Protein AF-A0A016UZU2-F1 (afdb_monomer_lite)

Organism: NCBI:txid53326

Sequence (105 aa):
MLILIALAVITSAEKLLTADELISQPVPKEAQLLTGEALVNYVNSRQTLWKAEYVPGAEAYFKRRIMDSKFLERLPGAEVIQSIASDEEPPERPQREPFVSSQSK

Foldseek 3Di:
DVVVVVVVVVPPDPPQQDPVNLVPDDDDPVLVPDDAPRVQVVVVVRHDPDHDDGDPCVVVVVVVVDDDVVPPDPDVPPDPPPPPPPPPDDPDDPDPDPPPPPPDD

pLDDT: mean 75.02, std 15.85, range [47.53, 96.0]

Radius of gyration: 25.12 Å; chains: 1; bounding box: 58×49×68 Å

Secondary structure (DSSP, 8-state):
-HHHHHHHHHT-------HHHHHTSPPPTTGGG--HHHHHHHHHHH--SS-----TTHHHHHHTTSPPGGG----TT-----------PPPPPPP----------

Structure (mmCIF, N/CA/C/O backbone):
data_AF-A0A016UZU2-F1
#
_entry.id   AF-A0A016UZU2-F1
#
loop_
_atom_site.group_PDB
_atom_site.id
_atom_site.type_symbol
_atom_site.label_atom_id
_atom_site.label_alt_id
_atom_site.label_comp_id
_atom_site.label_asym_id
_atom_site.label_entity_id
_atom_site.label_seq_id
_atom_site.pdbx_PDB_ins_code
_atom_site.Cartn_x
_atom_site.Cartn_y
_atom_site.Cartn_z
_atom_site.occupancy
_atom_site.B_iso_or_equiv
_atom_site.auth_seq_id
_atom_site.auth_comp_id
_atom_site.auth_asym_id
_atom_site.auth_atom_id
_atom_site.pdbx_PDB_model_num
ATOM 1 N N . MET A 1 1 ? -39.1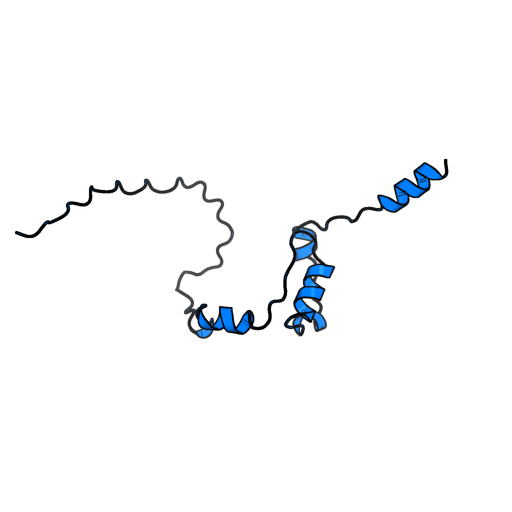43 -6.844 23.245 1.00 57.78 1 MET A N 1
ATOM 2 C CA . MET A 1 1 ? -37.813 -6.400 23.727 1.00 57.78 1 MET A CA 1
ATOM 3 C C . MET A 1 1 ? -36.626 -7.162 23.124 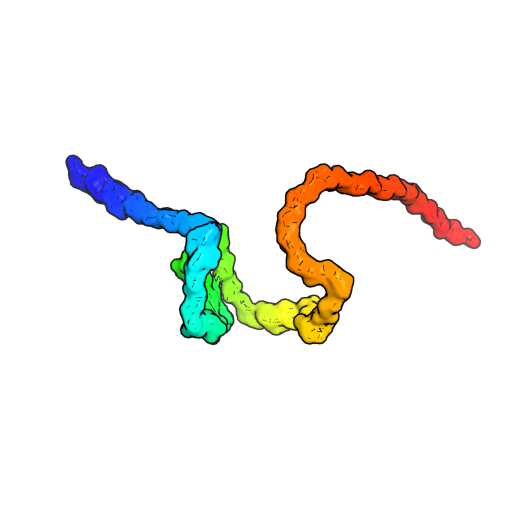1.00 57.78 1 MET A C 1
ATOM 5 O O . MET A 1 1 ? -35.511 -6.718 23.322 1.00 57.78 1 MET A O 1
ATOM 9 N N . LEU A 1 2 ? -36.815 -8.244 22.350 1.00 58.41 2 LEU A N 1
ATOM 10 C CA . LEU A 1 2 ? -35.698 -8.949 21.686 1.00 58.41 2 LEU A CA 1
ATOM 11 C C . LEU A 1 2 ? -35.220 -8.268 20.388 1.00 58.41 2 LEU A C 1
ATOM 13 O O . LEU A 1 2 ? -34.047 -8.342 20.045 1.00 58.41 2 LEU A O 1
ATOM 17 N N . ILE A 1 3 ? -36.111 -7.544 19.704 1.00 61.44 3 ILE A N 1
ATOM 18 C CA . ILE A 1 3 ? -35.812 -6.854 18.436 1.00 61.44 3 ILE A CA 1
ATOM 19 C C . ILE A 1 3 ? -34.832 -5.685 18.644 1.00 61.44 3 ILE A C 1
ATOM 21 O O . ILE A 1 3 ? -33.951 -5.465 17.822 1.00 61.44 3 ILE A O 1
ATOM 25 N N . LEU A 1 4 ? -34.932 -4.975 19.776 1.00 57.94 4 LEU A N 1
ATOM 26 C CA . LEU A 1 4 ? -34.010 -3.885 20.124 1.00 57.94 4 LEU A CA 1
ATOM 27 C C . LEU A 1 4 ? -32.606 -4.404 20.463 1.00 57.94 4 LEU A C 1
ATOM 29 O O . LEU A 1 4 ? -31.621 -3.764 20.115 1.00 57.94 4 LEU A O 1
ATOM 33 N N . ILE A 1 5 ? -32.515 -5.580 21.093 1.00 60.28 5 ILE A N 1
ATOM 34 C CA . ILE A 1 5 ? -31.236 -6.231 21.403 1.00 60.28 5 ILE A CA 1
ATOM 35 C C . ILE A 1 5 ? -30.569 -6.711 20.106 1.00 60.28 5 ILE A C 1
ATOM 37 O O . ILE A 1 5 ? -29.379 -6.489 19.918 1.00 60.28 5 ILE A O 1
ATOM 41 N N . ALA A 1 6 ? -31.336 -7.293 19.177 1.00 59.25 6 ALA A N 1
ATOM 42 C CA . ALA A 1 6 ? -30.822 -7.697 17.868 1.00 59.25 6 ALA A CA 1
ATOM 43 C C . ALA A 1 6 ? -30.322 -6.501 17.034 1.00 59.25 6 ALA A C 1
ATOM 45 O O . ALA A 1 6 ? -29.279 -6.599 16.394 1.00 59.25 6 ALA A O 1
ATOM 46 N N . LEU A 1 7 ? -31.017 -5.357 17.082 1.00 55.28 7 LEU A N 1
ATOM 47 C CA . LEU A 1 7 ? -30.578 -4.137 16.399 1.00 55.28 7 LEU A CA 1
ATOM 48 C C . LEU A 1 7 ? -29.307 -3.542 17.033 1.00 55.28 7 LEU A C 1
ATOM 50 O O . LEU A 1 7 ? -28.406 -3.134 16.307 1.00 55.28 7 LEU A O 1
ATOM 54 N N . ALA A 1 8 ? -29.196 -3.562 18.366 1.00 54.78 8 ALA A N 1
ATOM 55 C CA . ALA A 1 8 ? -28.027 -3.057 19.089 1.00 54.78 8 ALA A CA 1
ATOM 56 C C . ALA A 1 8 ? -26.734 -3.847 18.796 1.00 54.78 8 ALA A C 1
ATOM 58 O O . ALA A 1 8 ? -25.646 -3.273 18.805 1.00 54.78 8 ALA A O 1
ATOM 59 N N . VAL A 1 9 ? -26.853 -5.149 18.507 1.00 54.69 9 VAL A N 1
ATOM 60 C CA . VAL A 1 9 ? -25.723 -6.012 18.113 1.00 54.69 9 VAL A CA 1
ATOM 61 C C . VAL A 1 9 ? -25.254 -5.716 16.685 1.00 54.69 9 VAL A C 1
ATOM 63 O O . VAL A 1 9 ? -24.068 -5.824 16.408 1.00 54.69 9 VAL A O 1
ATOM 66 N N . ILE A 1 10 ? -26.142 -5.285 15.784 1.00 56.22 10 ILE A N 1
ATOM 67 C CA . ILE A 1 10 ? -25.768 -4.884 14.413 1.00 56.22 10 ILE A CA 1
ATOM 68 C C . ILE A 1 10 ? -25.090 -3.505 14.416 1.00 56.22 10 ILE A C 1
ATOM 70 O O . ILE A 1 10 ? -24.211 -3.237 13.604 1.00 56.22 10 ILE A O 1
ATOM 74 N N . THR A 1 11 ? -25.452 -2.636 15.364 1.00 52.59 11 THR A N 1
ATOM 75 C CA . THR A 1 11 ? -24.827 -1.322 15.565 1.00 52.59 11 THR A CA 1
ATOM 76 C C . THR A 1 11 ? -23.600 -1.369 16.474 1.00 52.59 11 THR A C 1
ATOM 78 O O . THR A 1 11 ? -23.212 -0.318 16.986 1.00 52.59 11 THR A O 1
ATOM 81 N N . SER A 1 12 ? -23.006 -2.545 16.736 1.00 51.00 12 SER A N 1
ATOM 82 C CA . SER A 1 12 ? -21.757 -2.651 17.495 1.00 51.00 12 SER A CA 1
ATOM 83 C C . SER A 1 12 ? -20.627 -2.019 16.685 1.00 51.00 12 SER A C 1
ATOM 85 O O . SER A 1 12 ? -19.915 -2.692 15.948 1.00 51.00 12 SER A O 1
ATOM 87 N N . ALA A 1 13 ? -20.569 -0.696 16.797 1.00 53.59 13 ALA A N 1
ATOM 88 C CA . ALA A 1 13 ? -19.522 0.229 16.441 1.00 53.59 13 ALA A CA 1
ATOM 89 C C . ALA A 1 13 ? -18.318 -0.444 15.781 1.00 53.59 13 ALA A C 1
ATOM 91 O O . ALA A 1 13 ? -17.354 -0.822 16.451 1.00 53.59 13 ALA A O 1
ATOM 92 N N . GLU A 1 14 ? -18.323 -0.483 14.450 1.00 59.12 14 GLU A N 1
ATOM 93 C CA . GLU A 1 14 ? -17.077 -0.277 13.729 1.00 59.12 14 GLU A CA 1
ATOM 94 C C . GLU A 1 14 ? -16.608 1.123 14.131 1.00 59.12 14 GLU A C 1
ATOM 96 O O . GLU A 1 14 ? -16.978 2.129 13.525 1.00 59.12 14 GLU A O 1
ATOM 101 N N . LYS A 1 15 ? -15.891 1.218 15.256 1.00 60.00 15 LYS A N 1
ATOM 102 C CA . LYS A 1 15 ? -15.196 2.437 15.636 1.00 60.00 15 LYS A CA 1
ATOM 103 C C . LYS A 1 15 ? -14.248 2.711 14.478 1.00 60.00 15 LYS A C 1
ATOM 105 O O . LYS A 1 15 ? -13.229 2.037 14.347 1.00 60.00 15 LYS A O 1
ATOM 110 N N . LEU A 1 16 ? -14.625 3.645 13.609 1.00 61.53 16 LEU A N 1
ATOM 111 C CA . LEU A 1 16 ? -13.738 4.142 12.574 1.00 61.53 16 LEU A CA 1
ATOM 112 C C . LEU A 1 16 ? -12.523 4.690 13.313 1.00 61.53 16 LEU A C 1
ATOM 114 O O . LEU A 1 16 ? -12.633 5.664 14.058 1.00 61.53 16 LEU A O 1
ATOM 118 N N . LEU A 1 17 ? -11.397 3.992 13.179 1.00 67.94 17 LEU A N 1
ATOM 119 C CA . LEU A 1 17 ? -10.134 4.466 13.713 1.00 67.94 17 LEU A CA 1
ATOM 120 C C . LEU A 1 17 ? -9.889 5.839 13.095 1.00 67.94 17 LEU A C 1
ATOM 122 O O . LEU A 1 17 ? -9.921 5.998 11.870 1.00 67.94 17 LEU A O 1
ATOM 126 N N . THR A 1 18 ? -9.705 6.838 13.951 1.00 78.25 18 THR A N 1
ATOM 127 C CA . THR A 1 18 ? -9.341 8.173 13.485 1.00 78.25 18 THR A CA 1
ATOM 128 C C . THR A 1 18 ? -7.973 8.100 12.805 1.00 78.25 18 THR A C 1
ATOM 130 O O . THR A 1 18 ? -7.191 7.176 13.051 1.00 78.25 18 THR A O 1
ATOM 133 N N . ALA A 1 19 ? -7.664 9.064 11.936 1.00 77.69 19 ALA A N 1
ATOM 134 C CA . ALA A 1 19 ? -6.367 9.100 11.260 1.00 77.69 19 ALA A CA 1
ATOM 135 C C . ALA A 1 19 ? -5.200 9.028 12.266 1.00 77.69 19 ALA A C 1
ATOM 137 O O . ALA A 1 19 ? -4.266 8.255 12.065 1.00 77.69 19 ALA A O 1
ATOM 138 N N . ASP A 1 20 ? -5.310 9.734 13.393 1.00 81.06 20 ASP A N 1
ATOM 139 C CA . ASP A 1 20 ? -4.302 9.730 14.458 1.00 81.06 20 ASP A CA 1
ATOM 140 C C . ASP A 1 20 ? -4.135 8.356 15.124 1.00 81.06 20 ASP A C 1
ATOM 142 O O . ASP A 1 20 ? -3.014 7.921 15.400 1.00 81.06 20 ASP A O 1
ATOM 146 N N . GLU A 1 21 ? -5.235 7.630 15.347 1.00 82.06 21 GLU A N 1
ATOM 147 C CA . GLU A 1 21 ? -5.198 6.273 15.905 1.00 82.06 21 GLU A CA 1
ATOM 148 C C . GLU A 1 21 ? -4.620 5.247 14.920 1.00 82.06 21 GLU A C 1
ATOM 150 O O . GLU A 1 21 ? -4.001 4.271 15.346 1.00 82.06 21 GLU A O 1
ATOM 155 N N . LEU A 1 22 ? -4.793 5.449 13.610 1.00 80.88 22 LEU A N 1
ATOM 156 C CA . LEU A 1 22 ? -4.160 4.619 12.580 1.00 80.88 22 LEU A CA 1
ATOM 157 C C . LEU A 1 22 ? -2.653 4.871 12.500 1.00 80.88 22 LEU A C 1
ATOM 159 O O . LEU A 1 22 ? -1.882 3.918 12.414 1.00 80.88 22 LEU A O 1
ATOM 163 N N . ILE A 1 23 ? -2.234 6.138 12.559 1.00 81.50 23 ILE A N 1
ATOM 164 C CA . ILE A 1 23 ? -0.820 6.538 12.484 1.00 81.50 23 ILE A CA 1
ATOM 165 C C . ILE A 1 23 ? -0.053 6.095 13.738 1.00 81.50 23 ILE A C 1
ATOM 167 O O . ILE A 1 23 ? 1.111 5.709 13.647 1.00 81.50 23 ILE A O 1
ATOM 171 N N . SER A 1 24 ? -0.706 6.107 14.903 1.00 86.44 24 SER A N 1
ATOM 172 C CA . SER A 1 24 ? -0.086 5.712 16.175 1.00 86.44 24 SER A CA 1
ATOM 173 C C . SER A 1 24 ? 0.148 4.202 16.300 1.00 86.44 24 SER A C 1
ATOM 175 O O . SER A 1 24 ? 0.907 3.764 17.166 1.00 86.44 24 SER A O 1
ATOM 177 N N . GLN A 1 25 ? -0.501 3.382 15.467 1.00 84.38 25 GLN A N 1
ATOM 178 C CA . GLN A 1 25 ? -0.342 1.933 15.521 1.00 84.38 25 GLN A CA 1
ATOM 179 C C . GLN A 1 25 ? 0.966 1.494 14.852 1.00 84.38 25 GLN A C 1
ATOM 181 O O . GLN A 1 25 ? 1.177 1.755 13.666 1.00 84.38 25 GLN A O 1
ATOM 186 N N . PRO A 1 26 ? 1.837 0.760 15.565 1.00 87.62 26 PRO A N 1
ATOM 187 C CA . PRO A 1 26 ? 3.078 0.284 14.982 1.00 87.62 26 PRO A CA 1
ATOM 188 C C . PRO A 1 26 ? 2.806 -0.737 13.870 1.00 87.62 26 PRO A C 1
ATOM 190 O O . PRO A 1 26 ? 1.944 -1.615 13.990 1.00 87.62 26 PRO A O 1
ATOM 193 N N . VAL A 1 27 ? 3.593 -0.653 12.796 1.00 89.00 27 VAL A N 1
ATOM 194 C CA . VAL A 1 27 ? 3.579 -1.643 11.714 1.00 89.00 27 VAL A CA 1
ATOM 195 C C . VAL A 1 27 ? 4.371 -2.882 12.164 1.00 89.00 27 VAL A C 1
ATOM 197 O O . VAL A 1 27 ? 5.577 -2.765 12.411 1.00 89.00 27 VAL A O 1
ATOM 200 N N . PRO A 1 28 ? 3.744 -4.072 12.266 1.00 91.62 28 PRO A N 1
ATOM 201 C CA . PRO A 1 28 ? 4.433 -5.313 12.617 1.00 91.62 28 PRO A CA 1
ATOM 202 C C . PRO A 1 28 ? 5.576 -5.617 11.645 1.00 91.62 28 PRO A C 1
ATOM 204 O O . PRO A 1 28 ? 5.488 -5.291 10.460 1.00 91.62 28 PRO A O 1
ATOM 207 N N . LYS A 1 29 ? 6.643 -6.269 12.119 1.00 93.88 29 LYS A N 1
ATOM 208 C CA . LYS A 1 29 ? 7.816 -6.587 11.282 1.00 93.88 29 LYS A CA 1
ATOM 209 C C . LYS A 1 29 ? 7.450 -7.480 10.100 1.00 93.88 29 LYS A C 1
ATOM 211 O O . LYS A 1 29 ? 7.973 -7.312 9.008 1.00 93.88 29 LYS A O 1
ATOM 216 N N . GLU A 1 30 ? 6.511 -8.387 10.312 1.00 91.56 30 GLU A N 1
ATOM 217 C CA . GLU A 1 30 ? 6.002 -9.323 9.316 1.00 91.56 30 GLU A CA 1
ATOM 218 C C . GLU A 1 30 ? 5.263 -8.575 8.200 1.00 91.56 30 GLU A C 1
ATOM 220 O O . GLU A 1 30 ? 5.394 -8.915 7.027 1.00 91.56 30 GLU A O 1
ATOM 225 N N . ALA A 1 31 ? 4.545 -7.502 8.553 1.00 92.00 31 ALA A N 1
ATOM 226 C CA . ALA A 1 31 ? 3.826 -6.668 7.596 1.00 92.00 31 ALA A CA 1
ATOM 227 C C . ALA A 1 31 ? 4.769 -5.847 6.701 1.00 92.00 31 ALA A C 1
ATOM 229 O O . ALA A 1 31 ? 4.428 -5.564 5.557 1.00 92.00 31 ALA A O 1
ATOM 230 N N . GLN A 1 32 ? 5.966 -5.506 7.191 1.00 93.31 32 GLN A N 1
ATOM 231 C CA . GLN A 1 32 ? 6.981 -4.780 6.413 1.00 93.31 32 GLN A CA 1
ATOM 232 C C . GLN A 1 32 ? 7.557 -5.618 5.263 1.00 93.31 32 GLN A C 1
ATOM 234 O O . GLN A 1 32 ? 8.134 -5.067 4.331 1.00 93.31 32 GLN A O 1
ATOM 239 N N . LEU A 1 33 ? 7.398 -6.942 5.323 1.00 95.81 33 LEU A N 1
ATOM 240 C CA . LEU A 1 33 ? 7.849 -7.868 4.286 1.00 95.81 33 LEU A CA 1
ATOM 241 C C . LEU A 1 33 ? 6.768 -8.146 3.230 1.00 95.81 33 LEU A C 1
ATOM 243 O O . LEU A 1 33 ? 7.052 -8.797 2.224 1.00 95.81 33 LEU A O 1
ATOM 247 N N . LEU A 1 34 ? 5.531 -7.684 3.444 1.00 95.69 34 LEU A N 1
ATOM 248 C CA . LEU A 1 34 ? 4.431 -7.916 2.514 1.00 95.69 34 LEU A CA 1
ATOM 249 C C . LEU A 1 34 ? 4.611 -7.088 1.242 1.00 95.69 34 LEU A C 1
ATOM 251 O O . LEU A 1 34 ? 4.951 -5.907 1.280 1.00 95.69 34 LEU A O 1
ATOM 255 N N . THR A 1 35 ? 4.310 -7.703 0.102 1.00 93.94 35 THR A N 1
ATOM 256 C CA . THR A 1 35 ? 4.326 -7.050 -1.209 1.00 93.94 35 THR A CA 1
ATOM 257 C C . THR A 1 35 ? 3.079 -7.425 -2.008 1.00 93.94 35 THR A C 1
ATOM 259 O O . THR A 1 35 ? 2.340 -8.346 -1.647 1.00 93.94 35 THR A O 1
ATOM 262 N N . GLY A 1 36 ? 2.818 -6.679 -3.084 1.00 92.75 36 GLY A N 1
ATOM 263 C CA . GLY A 1 36 ? 1.725 -6.960 -4.014 1.00 92.75 36 GLY A CA 1
ATOM 264 C C . GLY A 1 36 ? 0.351 -7.061 -3.344 1.00 92.75 36 GLY A C 1
ATOM 265 O O . GLY A 1 36 ? -0.019 -6.223 -2.522 1.00 92.75 36 GLY A O 1
ATOM 266 N N . GLU A 1 37 ? -0.408 -8.093 -3.707 1.00 95.19 37 GLU A N 1
ATOM 267 C CA . GLU A 1 37 ? -1.777 -8.317 -3.229 1.00 95.19 37 GLU A CA 1
ATOM 268 C C . GLU A 1 37 ? -1.855 -8.538 -1.710 1.00 95.19 37 GLU A C 1
ATOM 270 O O . GLU A 1 37 ? -2.759 -8.026 -1.051 1.00 95.19 37 GLU A O 1
ATOM 275 N N . ALA A 1 38 ? -0.874 -9.230 -1.121 1.00 95.50 38 ALA A N 1
ATOM 276 C CA . ALA A 1 38 ? -0.848 -9.473 0.320 1.00 95.50 38 ALA A CA 1
ATOM 27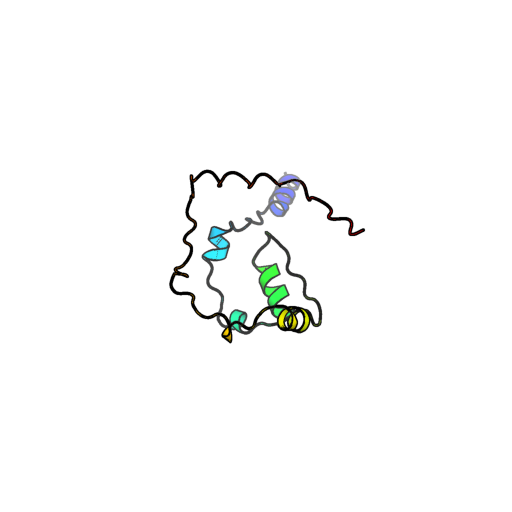7 C C . ALA A 1 38 ? -0.720 -8.165 1.119 1.00 95.50 38 ALA A C 1
ATOM 279 O O . ALA A 1 38 ? -1.371 -8.000 2.153 1.00 95.50 38 ALA A O 1
ATOM 280 N N . LEU A 1 39 ? 0.065 -7.209 0.611 1.00 94.88 39 LEU A N 1
ATOM 281 C CA . LEU A 1 39 ? 0.175 -5.875 1.199 1.00 94.88 39 LEU A CA 1
ATOM 282 C C . LEU A 1 39 ? -1.139 -5.094 1.072 1.00 94.88 39 LEU A C 1
ATOM 284 O O . LEU A 1 39 ? -1.581 -4.474 2.037 1.00 94.88 39 LEU A O 1
ATOM 288 N N . VAL A 1 40 ? -1.785 -5.155 -0.095 1.00 95.12 40 VAL A N 1
ATOM 289 C CA . VAL A 1 40 ? -3.087 -4.511 -0.336 1.00 95.12 40 VAL A CA 1
ATOM 290 C C . VAL A 1 40 ? -4.149 -5.040 0.629 1.00 95.12 40 VAL A C 1
ATOM 292 O O . VAL A 1 40 ? -4.838 -4.253 1.280 1.00 95.12 40 VAL A O 1
ATOM 295 N N . ASN A 1 41 ? -4.232 -6.361 0.793 1.00 96.00 41 ASN A N 1
ATOM 296 C CA . ASN A 1 41 ? -5.165 -6.998 1.720 1.00 96.00 41 ASN A CA 1
ATOM 297 C C . ASN A 1 41 ? -4.890 -6.591 3.172 1.00 96.00 41 ASN A C 1
ATOM 299 O O . ASN A 1 41 ? -5.818 -6.251 3.908 1.00 96.00 41 ASN A O 1
ATOM 303 N N . TYR A 1 42 ? -3.616 -6.551 3.571 1.00 94.81 42 TYR A N 1
ATOM 304 C CA . TYR A 1 42 ? -3.218 -6.087 4.896 1.00 94.81 42 TYR A CA 1
ATOM 305 C C . TYR A 1 42 ? -3.656 -4.639 5.160 1.00 94.81 42 TYR A C 1
ATOM 307 O O . TYR A 1 42 ? -4.307 -4.376 6.172 1.00 94.81 42 TYR A O 1
ATOM 315 N N . VAL A 1 43 ? -3.374 -3.710 4.241 1.00 92.62 43 VAL A N 1
ATOM 316 C CA . VAL A 1 43 ? -3.785 -2.300 4.366 1.00 92.62 43 VAL A CA 1
ATOM 317 C C . VAL A 1 43 ? -5.306 -2.186 4.488 1.00 92.62 43 VAL A C 1
ATOM 319 O O . VAL A 1 43 ? -5.807 -1.554 5.418 1.00 92.62 43 VAL A O 1
ATOM 322 N N . ASN A 1 44 ? -6.045 -2.859 3.604 1.00 93.94 44 ASN A N 1
ATOM 323 C CA . ASN A 1 44 ? -7.507 -2.811 3.573 1.00 93.94 44 ASN A CA 1
ATOM 324 C C . ASN A 1 44 ? -8.180 -3.418 4.813 1.00 93.94 44 ASN A C 1
ATOM 326 O O . ASN A 1 44 ? -9.341 -3.093 5.072 1.00 93.94 44 ASN A O 1
ATOM 330 N N . SER A 1 45 ? -7.478 -4.284 5.553 1.00 92.12 45 SER A N 1
ATOM 331 C CA . SER A 1 45 ? -7.958 -4.872 6.811 1.00 92.12 45 SER A CA 1
ATOM 332 C C . SER A 1 45 ? -7.813 -3.950 8.025 1.00 92.12 45 SER A C 1
ATOM 334 O O . SER A 1 45 ? -8.514 -4.142 9.013 1.00 92.12 45 SER A O 1
ATOM 336 N N . ARG A 1 46 ? -6.908 -2.962 7.973 1.00 88.88 46 ARG A N 1
ATOM 337 C CA . ARG A 1 46 ? -6.583 -2.103 9.125 1.00 88.88 46 ARG A CA 1
ATOM 338 C C . ARG A 1 46 ? -7.140 -0.694 9.033 1.00 88.88 46 ARG A C 1
ATOM 340 O O . ARG A 1 46 ? -7.389 -0.091 10.070 1.00 88.88 46 ARG A O 1
ATOM 347 N N . GLN A 1 47 ? -7.314 -0.163 7.826 1.00 86.75 47 GLN A N 1
ATOM 348 C CA . GLN A 1 47 ? -7.852 1.180 7.625 1.00 86.75 47 GLN A CA 1
ATOM 349 C C . GLN A 1 47 ? -9.081 1.160 6.709 1.00 86.75 47 GLN A C 1
ATOM 351 O O . GLN A 1 47 ? -9.194 0.336 5.797 1.00 86.75 47 GLN A O 1
ATOM 356 N N . THR A 1 48 ? -10.023 2.061 6.984 1.00 86.38 48 THR A N 1
ATOM 357 C CA . THR A 1 48 ? -11.336 2.129 6.322 1.00 86.38 48 THR A CA 1
ATOM 358 C C . THR A 1 48 ? -11.575 3.432 5.560 1.00 86.38 48 THR A C 1
ATOM 360 O O . THR A 1 48 ? -12.587 3.544 4.874 1.00 86.38 48 THR A O 1
ATOM 363 N N . LEU A 1 49 ? -10.657 4.403 5.642 1.00 87.25 49 LEU A N 1
ATOM 364 C CA . LEU A 1 49 ? -10.800 5.728 5.023 1.00 87.25 49 LEU A CA 1
ATOM 365 C C . LEU A 1 49 ? -10.699 5.674 3.494 1.00 87.25 49 LEU A C 1
ATOM 367 O O . LEU A 1 49 ? -11.292 6.494 2.799 1.00 87.25 49 LEU A O 1
ATOM 371 N N . TRP A 1 50 ? -9.949 4.710 2.970 1.00 91.56 50 TRP A N 1
ATOM 372 C CA . TRP A 1 50 ? -9.802 4.462 1.539 1.00 91.56 50 TRP A CA 1
ATOM 373 C C . TRP A 1 50 ? -9.574 2.972 1.285 1.00 91.56 50 TRP A C 1
ATOM 375 O O . TRP A 1 50 ? -9.332 2.202 2.214 1.00 91.56 50 TRP A O 1
ATOM 385 N N . LYS A 1 51 ? -9.652 2.538 0.026 1.00 93.44 51 LYS A N 1
ATOM 386 C CA . LYS A 1 51 ? -9.334 1.160 -0.363 1.00 93.44 51 LYS A CA 1
ATOM 387 C C . LYS A 1 51 ? -8.174 1.141 -1.344 1.00 93.44 51 LYS A C 1
ATOM 389 O O . LYS A 1 51 ? -8.155 1.897 -2.310 1.00 93.44 51 LYS A O 1
ATOM 394 N N . ALA A 1 52 ? -7.201 0.288 -1.055 1.00 94.25 52 ALA A N 1
ATOM 395 C CA . ALA A 1 52 ? -6.127 -0.056 -1.964 1.00 94.25 52 ALA A CA 1
ATOM 396 C C . ALA A 1 52 ? -6.629 -1.095 -2.971 1.00 94.25 52 ALA A C 1
ATOM 398 O O . ALA A 1 52 ? -7.351 -2.022 -2.597 1.00 94.25 52 ALA A O 1
ATOM 399 N N . GLU A 1 53 ? -6.194 -0.977 -4.220 1.00 95.31 53 GLU A N 1
ATOM 400 C CA . GLU A 1 53 ? -6.442 -1.968 -5.262 1.00 95.31 53 GLU A CA 1
ATOM 401 C C . GLU A 1 53 ? -5.108 -2.514 -5.773 1.00 95.31 53 GLU A C 1
ATOM 403 O O . GLU A 1 53 ? -4.159 -1.761 -6.010 1.00 95.31 53 GLU A O 1
ATOM 408 N N . TYR A 1 54 ? -5.029 -3.836 -5.928 1.00 94.44 54 TYR A N 1
ATOM 409 C CA . TYR A 1 54 ? -3.880 -4.472 -6.555 1.00 94.44 54 TYR A CA 1
ATOM 410 C C . TYR A 1 54 ? -4.100 -4.565 -8.063 1.00 94.44 54 TYR A C 1
ATOM 412 O O . TYR A 1 54 ? -5.055 -5.186 -8.521 1.00 94.44 54 TYR A O 1
ATOM 420 N N . VAL A 1 55 ? -3.170 -4.003 -8.833 1.00 93.75 55 VAL A N 1
ATOM 421 C CA . VAL A 1 55 ? -3.157 -4.125 -10.293 1.00 93.75 55 VAL A CA 1
ATOM 422 C C . VAL A 1 55 ? -1.864 -4.828 -10.722 1.00 93.75 55 VAL A C 1
ATOM 424 O O . VAL A 1 55 ? -0.770 -4.332 -10.417 1.00 93.75 55 VAL A O 1
ATOM 427 N N . PRO A 1 56 ? -1.945 -5.961 -11.448 1.00 92.56 56 PRO A N 1
ATOM 428 C CA . PRO A 1 56 ? -0.768 -6.645 -11.967 1.00 92.56 56 PRO A CA 1
ATOM 429 C C . PRO A 1 56 ? 0.112 -5.704 -12.797 1.00 92.56 56 PRO A C 1
ATOM 431 O O . PRO A 1 56 ? -0.353 -5.008 -13.697 1.00 92.56 56 PRO A O 1
ATOM 434 N N . GLY A 1 57 ? 1.408 -5.664 -12.487 1.00 90.00 57 GLY A N 1
ATOM 435 C CA . GLY A 1 57 ? 2.366 -4.811 -13.195 1.00 90.00 57 GLY A CA 1
ATOM 436 C C . GLY A 1 57 ? 2.311 -3.319 -12.841 1.00 90.00 57 GLY A C 1
ATOM 437 O O . GLY A 1 57 ? 3.072 -2.549 -13.432 1.00 90.00 57 GLY A O 1
ATOM 438 N N . ALA A 1 58 ? 1.492 -2.894 -11.868 1.00 88.69 58 ALA A N 1
ATOM 439 C CA . ALA A 1 58 ? 1.462 -1.505 -11.396 1.00 88.69 58 ALA A CA 1
ATOM 440 C C . ALA A 1 58 ? 2.842 -1.019 -10.936 1.00 88.69 58 ALA A C 1
ATOM 442 O O . ALA A 1 58 ? 3.277 0.069 -11.305 1.00 88.69 58 ALA A O 1
ATOM 443 N N . GLU A 1 59 ? 3.582 -1.851 -10.204 1.00 86.50 59 GLU A N 1
ATOM 444 C CA . GLU A 1 59 ? 4.922 -1.501 -9.729 1.00 86.50 59 GLU A CA 1
ATOM 445 C C . GLU A 1 59 ? 5.873 -1.175 -10.892 1.00 86.50 59 GLU A C 1
ATOM 447 O O . GLU A 1 59 ? 6.501 -0.117 -10.913 1.00 86.50 59 GLU A O 1
ATOM 452 N N . ALA A 1 60 ? 5.922 -2.034 -11.915 1.00 89.69 60 ALA A N 1
ATOM 453 C CA . ALA A 1 60 ? 6.712 -1.792 -13.121 1.00 89.69 60 ALA A CA 1
ATOM 454 C C . ALA A 1 60 ? 6.201 -0.574 -13.915 1.00 89.69 60 ALA A C 1
ATOM 456 O O . ALA A 1 60 ? 6.978 0.141 -14.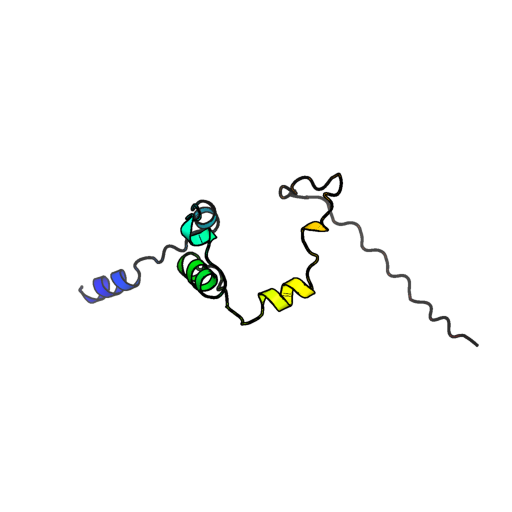552 1.00 89.69 60 ALA A O 1
ATOM 457 N N . TYR A 1 61 ? 4.889 -0.318 -13.882 1.00 89.94 61 TYR A N 1
ATOM 458 C CA . TYR A 1 61 ? 4.264 0.853 -14.493 1.00 89.94 61 TYR A CA 1
ATOM 459 C C . TYR A 1 61 ? 4.694 2.169 -13.859 1.00 89.94 61 TYR A C 1
ATOM 461 O O . TYR A 1 61 ? 4.970 3.128 -14.588 1.00 89.94 61 TYR A O 1
ATOM 469 N N . PHE A 1 62 ? 4.771 2.219 -12.536 1.00 86.88 62 PHE A N 1
ATOM 470 C CA . PHE A 1 62 ? 5.188 3.417 -11.823 1.00 86.88 62 PHE A CA 1
ATOM 471 C C . PHE A 1 62 ? 6.706 3.588 -11.838 1.00 86.88 62 PHE A C 1
ATOM 473 O O . PHE A 1 62 ? 7.174 4.682 -12.139 1.00 86.88 62 PHE A O 1
ATOM 480 N N . LYS A 1 63 ? 7.485 2.513 -11.651 1.00 87.62 63 LYS A N 1
ATOM 481 C CA . LYS A 1 63 ? 8.959 2.570 -11.669 1.00 87.62 63 LYS A CA 1
ATOM 482 C C . LYS A 1 63 ? 9.544 3.157 -12.953 1.00 87.62 63 LYS A C 1
ATOM 484 O O . LYS A 1 63 ? 10.559 3.832 -12.898 1.00 87.62 63 LYS A O 1
ATOM 489 N N . ARG A 1 64 ? 8.909 2.938 -14.110 1.00 88.62 64 ARG A N 1
ATOM 490 C CA . ARG A 1 64 ? 9.379 3.512 -15.387 1.00 88.62 64 ARG A CA 1
ATOM 491 C C . ARG A 1 64 ? 9.031 4.992 -15.590 1.00 88.62 64 ARG A C 1
ATOM 493 O O . ARG A 1 64 ? 9.475 5.579 -16.568 1.00 88.62 64 ARG A O 1
ATOM 500 N N . ARG A 1 65 ? 8.173 5.566 -14.741 1.00 87.50 65 ARG A N 1
ATOM 501 C CA . ARG A 1 65 ? 7.685 6.955 -14.853 1.00 87.50 65 ARG A CA 1
ATOM 502 C C . ARG A 1 65 ? 8.171 7.850 -13.730 1.00 87.50 65 ARG A C 1
ATOM 504 O O . ARG A 1 65 ? 8.267 9.055 -13.920 1.00 87.50 65 ARG A O 1
ATOM 511 N N . ILE A 1 66 ? 8.419 7.264 -12.567 1.00 88.31 66 ILE A N 1
ATOM 512 C CA . ILE A 1 66 ? 8.885 7.975 -11.388 1.00 88.31 66 ILE A CA 1
ATOM 513 C 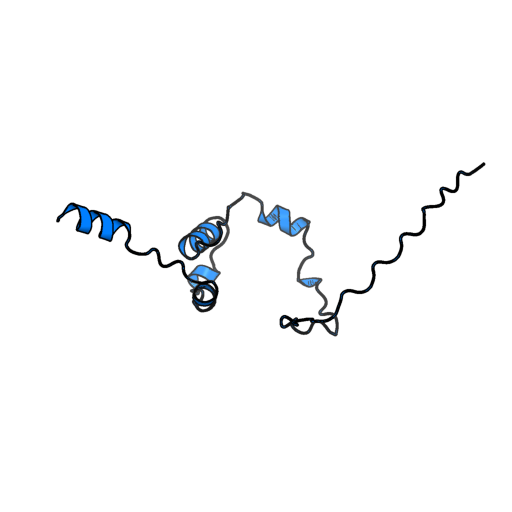C . ILE A 1 66 ? 10.411 7.945 -11.388 1.00 88.31 66 ILE A C 1
ATOM 515 O O . ILE A 1 66 ? 11.023 6.923 -11.695 1.00 88.31 66 ILE A O 1
ATOM 519 N N . MET A 1 67 ? 11.016 9.082 -11.052 1.00 86.50 67 MET A N 1
ATOM 520 C CA . MET A 1 67 ? 12.457 9.188 -10.866 1.00 86.50 67 MET A CA 1
ATOM 521 C C . MET A 1 67 ? 12.905 8.253 -9.738 1.00 86.50 67 MET A C 1
ATOM 523 O O . MET A 1 67 ? 12.308 8.241 -8.663 1.00 86.50 67 MET A O 1
ATOM 527 N N . ASP A 1 68 ? 13.950 7.465 -9.987 1.00 82.69 68 ASP A N 1
ATOM 528 C CA . ASP A 1 68 ? 14.529 6.592 -8.965 1.00 82.69 68 ASP A CA 1
ATOM 529 C C . ASP A 1 68 ? 15.034 7.445 -7.789 1.00 82.69 68 ASP A C 1
ATOM 531 O O . ASP A 1 68 ? 15.663 8.488 -7.993 1.00 82.69 68 ASP A O 1
ATOM 535 N N . SER A 1 69 ? 14.756 7.009 -6.559 1.00 81.94 69 SER A N 1
ATOM 536 C CA . SER A 1 69 ? 15.074 7.764 -5.346 1.00 81.94 69 SER A CA 1
ATOM 537 C C . SER A 1 69 ? 16.570 8.024 -5.191 1.00 81.94 69 SER A C 1
ATOM 539 O O . SER A 1 69 ? 16.950 9.010 -4.568 1.00 81.94 69 SER A O 1
ATOM 541 N N . LYS A 1 70 ? 17.428 7.202 -5.810 1.00 81.12 70 LYS A N 1
ATOM 542 C CA . LYS A 1 70 ? 18.882 7.426 -5.850 1.00 81.12 70 LYS A CA 1
ATOM 543 C C . LYS A 1 70 ? 19.298 8.720 -6.563 1.00 81.12 70 LYS A C 1
ATOM 545 O O . LYS A 1 70 ? 20.414 9.177 -6.354 1.00 81.12 70 LYS A O 1
ATOM 550 N N . PHE A 1 71 ? 18.434 9.274 -7.416 1.00 80.31 71 PHE A N 1
ATOM 551 C CA . PHE A 1 71 ? 18.664 10.545 -8.110 1.00 80.31 71 PHE A CA 1
ATOM 552 C C . PHE A 1 71 ? 18.054 11.740 -7.375 1.00 80.31 71 PHE A C 1
ATOM 554 O O . PHE A 1 71 ? 18.216 12.874 -7.819 1.00 80.31 71 PHE A O 1
ATOM 561 N N . LEU A 1 72 ? 17.358 11.509 -6.258 1.00 78.62 72 LEU A N 1
ATOM 562 C CA . LEU A 1 72 ? 16.957 12.588 -5.370 1.00 78.62 72 LEU A CA 1
ATOM 563 C C . LEU A 1 72 ? 18.207 13.054 -4.622 1.00 78.62 72 LEU A C 1
ATOM 565 O O . LEU A 1 72 ? 18.517 12.583 -3.528 1.00 78.62 72 LEU A O 1
ATOM 569 N N . GLU A 1 73 ? 18.951 13.974 -5.229 1.00 75.06 73 GLU A N 1
ATOM 570 C CA . GLU A 1 73 ? 19.933 14.748 -4.486 1.00 75.06 73 GLU A CA 1
ATOM 571 C C . GLU A 1 73 ? 19.186 15.519 -3.398 1.00 75.06 73 GLU A C 1
ATOM 573 O O . GLU A 1 73 ? 18.178 16.185 -3.659 1.00 75.06 73 GLU A O 1
ATOM 578 N N . ARG A 1 74 ? 19.655 15.405 -2.150 1.00 65.81 74 ARG A N 1
ATOM 579 C CA . ARG A 1 74 ? 19.151 16.251 -1.072 1.00 65.81 74 ARG A CA 1
ATOM 580 C C . ARG A 1 74 ? 19.534 17.679 -1.430 1.00 65.81 74 ARG A C 1
ATOM 582 O O . ARG A 1 74 ? 20.669 18.087 -1.197 1.00 65.81 74 ARG A O 1
ATOM 589 N N . LEU A 1 75 ? 18.587 18.418 -2.003 1.00 62.28 75 LEU A N 1
ATOM 590 C CA . LEU A 1 75 ? 18.760 19.841 -2.229 1.00 62.28 75 LEU A CA 1
ATOM 591 C C . LEU A 1 75 ? 19.119 20.480 -0.878 1.00 62.28 75 LEU A C 1
ATOM 593 O O . LEU A 1 75 ? 18.427 20.212 0.115 1.00 62.28 75 LEU A O 1
ATOM 597 N N . PRO A 1 76 ? 20.197 21.276 -0.793 1.00 52.38 76 PRO A N 1
ATOM 598 C CA . PRO A 1 76 ? 20.461 22.056 0.406 1.00 52.38 76 PRO A CA 1
ATOM 599 C C . PRO A 1 76 ? 19.241 22.957 0.651 1.00 52.38 76 PRO A C 1
ATOM 601 O O . PRO A 1 76 ? 18.903 23.781 -0.193 1.00 52.38 76 PRO A O 1
ATOM 604 N N . GLY A 1 77 ? 18.532 22.728 1.762 1.00 56.84 77 GLY A N 1
ATOM 605 C CA . GLY A 1 77 ? 17.256 23.385 2.086 1.00 56.84 77 GLY A CA 1
ATOM 606 C C . GLY A 1 77 ? 16.012 22.486 2.045 1.00 56.84 77 GLY A C 1
ATOM 607 O O . GLY A 1 77 ? 14.947 22.931 2.454 1.00 56.84 77 GLY A O 1
ATOM 608 N N . ALA A 1 78 ? 16.121 21.214 1.639 1.00 56.44 78 ALA A N 1
ATOM 609 C CA . ALA A 1 78 ? 15.052 20.215 1.791 1.00 56.44 78 ALA A CA 1
ATOM 610 C C . ALA A 1 78 ? 14.945 19.705 3.245 1.00 56.44 78 ALA A C 1
ATOM 612 O O . ALA A 1 78 ? 14.904 18.499 3.510 1.00 56.44 78 ALA A O 1
ATOM 613 N N . GLU A 1 79 ? 14.965 20.632 4.203 1.00 57.69 79 GLU A N 1
ATOM 614 C CA . GLU A 1 79 ? 14.514 20.354 5.557 1.00 57.69 79 GLU A CA 1
ATOM 615 C C . GLU A 1 79 ? 13.027 20.015 5.502 1.00 57.69 79 GLU A C 1
ATOM 617 O O . GLU A 1 79 ? 12.261 20.580 4.723 1.00 57.69 79 GLU A O 1
ATOM 622 N N . VAL A 1 80 ? 12.665 19.010 6.295 1.00 55.28 80 VAL A N 1
ATOM 623 C CA . VAL A 1 80 ? 11.310 18.507 6.501 1.00 55.28 80 VAL A CA 1
ATOM 624 C C . VAL A 1 80 ? 10.339 19.685 6.508 1.00 55.28 80 VAL A C 1
ATOM 626 O O . VAL A 1 80 ? 10.377 20.487 7.439 1.00 55.28 80 VAL A O 1
ATOM 629 N N . ILE A 1 81 ? 9.484 19.789 5.485 1.00 52.69 81 ILE A N 1
ATOM 630 C CA . ILE A 1 81 ? 8.365 20.731 5.492 1.00 52.69 81 ILE A CA 1
ATOM 631 C C . ILE A 1 81 ? 7.431 20.252 6.607 1.00 52.69 81 ILE A C 1
ATOM 633 O O . ILE A 1 81 ? 6.517 19.461 6.386 1.00 52.69 81 ILE A O 1
ATOM 637 N N . GLN A 1 82 ? 7.706 20.678 7.840 1.00 49.56 82 GLN A N 1
ATOM 638 C CA . GLN A 1 82 ? 6.676 20.795 8.857 1.00 49.56 82 GLN A CA 1
ATOM 639 C C . GLN A 1 82 ? 5.613 21.677 8.224 1.00 49.56 82 GLN A C 1
ATOM 641 O O . GLN A 1 82 ? 5.956 22.707 7.650 1.00 49.56 82 GLN A O 1
ATOM 646 N N . SER A 1 83 ? 4.359 21.231 8.237 1.00 51.31 83 SER A N 1
ATOM 647 C CA . SER A 1 83 ? 3.231 21.975 7.687 1.00 51.31 83 SER A CA 1
ATOM 648 C C . SER A 1 83 ? 3.274 23.412 8.206 1.00 51.31 83 SER A C 1
ATOM 650 O O . SER A 1 83 ? 2.903 23.673 9.350 1.00 51.31 83 SER A O 1
ATOM 652 N N . ILE A 1 84 ? 3.779 24.329 7.384 1.00 53.72 84 ILE A N 1
ATOM 653 C CA . ILE A 1 84 ? 3.734 25.749 7.676 1.00 53.72 84 ILE A CA 1
ATOM 654 C C . ILE A 1 84 ? 2.268 26.100 7.470 1.00 53.72 84 ILE A C 1
ATOM 656 O O . ILE A 1 84 ? 1.741 25.971 6.363 1.00 53.72 84 ILE A O 1
ATOM 660 N N . ALA A 1 85 ? 1.585 26.488 8.545 1.00 56.88 85 ALA A N 1
ATOM 661 C CA . ALA A 1 85 ? 0.392 27.306 8.415 1.00 56.88 85 ALA A CA 1
ATOM 662 C C . ALA A 1 85 ? 0.859 28.642 7.819 1.00 56.88 85 ALA A C 1
ATOM 664 O O . ALA A 1 85 ? 1.161 29.585 8.544 1.00 56.88 85 ALA A O 1
ATOM 665 N N . SER A 1 86 ? 1.060 28.673 6.501 1.00 53.16 86 SER A N 1
ATOM 666 C CA . SER A 1 86 ? 1.385 29.896 5.785 1.00 53.16 86 SER A CA 1
ATOM 667 C C . SER A 1 86 ? 0.100 30.697 5.690 1.00 53.16 86 SER A C 1
ATOM 669 O O . SER A 1 86 ? -0.717 30.466 4.806 1.00 53.16 86 SER A O 1
ATOM 671 N N . ASP A 1 87 ? -0.050 31.648 6.605 1.00 61.62 87 ASP A N 1
ATOM 672 C CA . ASP A 1 87 ? -0.994 32.768 6.506 1.00 61.62 87 ASP A CA 1
ATOM 673 C C . ASP A 1 87 ? -0.484 33.830 5.502 1.00 61.62 87 ASP A C 1
ATOM 675 O O . ASP A 1 87 ? -0.791 35.014 5.595 1.00 61.62 87 ASP A O 1
ATOM 679 N N . GLU A 1 88 ? 0.373 33.416 4.563 1.00 65.12 88 GLU A N 1
ATOM 680 C CA . GLU A 1 88 ? 0.991 34.292 3.578 1.00 65.12 88 GLU A CA 1
ATOM 681 C C . GLU A 1 88 ? 0.156 34.255 2.303 1.00 65.12 88 GLU A C 1
ATOM 683 O O . GLU A 1 88 ? -0.003 33.212 1.659 1.00 65.12 88 GLU A O 1
ATOM 688 N N . GLU A 1 89 ? -0.440 35.404 1.992 1.00 65.06 89 GLU A N 1
ATOM 689 C CA . GLU A 1 89 ? -1.303 35.578 0.836 1.00 65.06 89 GLU A CA 1
ATOM 690 C C . GLU A 1 89 ? -0.522 35.224 -0.443 1.00 65.06 89 GLU A C 1
ATOM 692 O O . GLU A 1 89 ? 0.595 35.717 -0.640 1.00 65.06 89 GLU A O 1
ATOM 697 N N . PRO A 1 90 ? -1.053 34.335 -1.307 1.00 70.81 90 PRO A N 1
ATOM 698 C CA . PRO A 1 90 ? -0.337 33.895 -2.495 1.00 70.81 90 PRO A CA 1
ATOM 699 C C . PRO A 1 90 ? 0.067 35.089 -3.367 1.00 70.81 90 PRO A C 1
ATOM 701 O O . PRO A 1 90 ? -0.729 36.019 -3.519 1.00 70.81 90 PRO A O 1
ATOM 704 N N . PRO A 1 91 ? 1.252 35.057 -4.005 1.00 70.12 91 PRO A N 1
ATOM 705 C CA . PRO A 1 91 ? 1.673 36.145 -4.871 1.00 70.12 91 PRO A CA 1
ATOM 706 C C . PRO A 1 91 ? 0.663 36.358 -6.001 1.00 70.12 91 PRO A C 1
ATOM 708 O O . PRO A 1 91 ? 0.085 35.409 -6.548 1.00 70.12 91 PRO A O 1
ATOM 711 N N . GLU A 1 92 ? 0.466 37.625 -6.35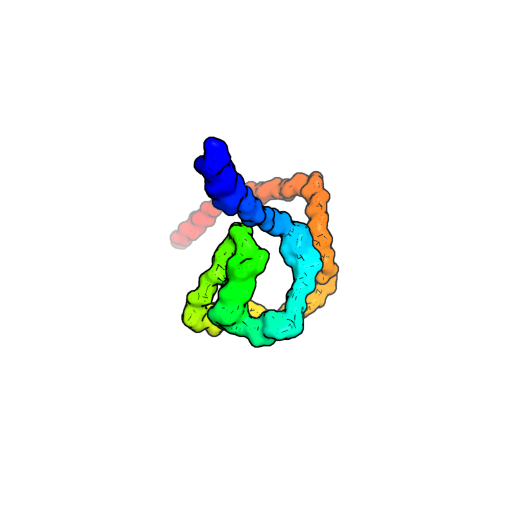4 1.00 73.50 92 GLU A N 1
ATOM 712 C CA . GLU A 1 92 ? -0.470 38.024 -7.393 1.00 73.50 92 GLU A CA 1
ATOM 713 C C . GLU A 1 92 ? -0.099 37.341 -8.718 1.00 73.50 92 GLU A C 1
ATOM 715 O O . GLU A 1 92 ? 1.065 37.311 -9.134 1.00 73.50 92 GLU A O 1
ATOM 720 N N . ARG A 1 93 ? -1.090 36.710 -9.365 1.00 73.69 93 ARG A N 1
ATOM 721 C CA . ARG A 1 93 ? -0.849 35.936 -10.589 1.00 73.69 93 ARG A CA 1
ATOM 722 C C . ARG A 1 93 ? -0.263 36.870 -11.650 1.00 73.69 93 ARG A C 1
ATOM 724 O O . ARG A 1 93 ? -0.843 37.935 -11.872 1.00 73.69 93 ARG A O 1
ATOM 731 N N . PRO A 1 94 ? 0.805 36.475 -12.365 1.00 68.25 94 PRO A N 1
ATOM 732 C CA . PRO A 1 94 ? 1.343 37.308 -13.426 1.00 68.25 94 PRO A CA 1
ATOM 733 C C . PRO A 1 94 ? 0.249 37.577 -14.461 1.00 68.25 94 PRO A C 1
ATOM 735 O O . PRO A 1 94 ? -0.414 36.650 -14.946 1.00 68.25 94 PRO A O 1
ATOM 738 N N . GLN A 1 95 ? 0.035 38.860 -14.762 1.00 64.06 95 GLN A N 1
ATOM 739 C CA . GLN A 1 95 ? -0.893 39.281 -15.802 1.00 64.06 95 GLN A CA 1
ATOM 740 C C . GLN A 1 95 ? -0.423 38.646 -17.108 1.00 64.06 95 GLN A C 1
ATOM 742 O O . GLN A 1 95 ? 0.710 38.848 -17.540 1.00 64.06 95 GLN A O 1
ATOM 747 N N . ARG A 1 96 ? -1.271 37.803 -17.702 1.00 61.84 96 ARG A N 1
ATOM 748 C CA . ARG A 1 96 ? -0.966 37.173 -18.985 1.00 61.84 96 ARG A CA 1
ATOM 749 C C . ARG A 1 96 ? -0.867 38.283 -20.022 1.00 61.84 96 ARG A C 1
ATOM 751 O O . ARG A 1 96 ? -1.894 38.837 -20.409 1.00 61.84 96 ARG A O 1
ATOM 758 N N . GLU A 1 97 ? 0.344 38.602 -20.461 1.00 66.69 97 GLU A N 1
ATOM 759 C CA . GLU A 1 97 ? 0.510 39.458 -21.628 1.00 66.69 97 GLU A CA 1
ATOM 760 C C . GLU A 1 97 ? -0.150 38.770 -22.834 1.00 66.69 97 GLU A C 1
ATOM 762 O O . GLU A 1 97 ? -0.020 37.548 -23.002 1.00 66.69 97 GLU A O 1
ATOM 767 N N . PRO A 1 98 ? -0.921 39.508 -23.651 1.00 60.56 98 PRO A N 1
ATOM 768 C CA . PRO A 1 98 ? -1.564 38.932 -24.815 1.00 60.56 98 PRO A CA 1
ATOM 769 C C . PRO A 1 98 ? -0.495 38.385 -25.759 1.00 60.56 98 PRO A C 1
ATOM 771 O O . PRO A 1 98 ? 0.457 39.070 -26.125 1.00 60.56 98 PRO A O 1
ATOM 774 N N . PHE A 1 99 ? -0.669 37.125 -26.150 1.00 61.41 99 PHE A N 1
ATOM 775 C CA . PHE A 1 99 ? 0.210 36.436 -27.081 1.00 61.41 99 PHE A CA 1
ATOM 776 C C . PHE A 1 99 ? 0.182 37.179 -28.425 1.00 61.41 99 PHE A C 1
ATOM 778 O O . PHE A 1 99 ? -0.784 37.071 -29.183 1.00 61.41 99 PHE A O 1
ATOM 785 N N . VAL A 1 100 ? 1.215 37.968 -28.724 1.00 60.94 100 VAL A N 1
ATOM 786 C CA . VAL A 1 100 ? 1.340 38.609 -30.035 1.00 60.94 100 VAL A CA 1
ATOM 787 C C . VAL A 1 100 ? 1.763 37.529 -31.025 1.00 60.94 100 VAL A C 1
ATOM 789 O O . VAL A 1 100 ? 2.916 37.101 -31.057 1.00 60.94 100 VAL A O 1
ATOM 792 N N . SER A 1 101 ? 0.805 37.051 -31.820 1.00 58.44 101 SER A N 1
ATOM 793 C CA . SER A 1 101 ? 1.084 36.171 -32.952 1.00 58.44 101 SER A CA 1
ATOM 794 C C . SER A 1 101 ? 1.870 36.963 -33.995 1.00 58.44 101 SER A C 1
ATOM 796 O O . SER A 1 101 ? 1.309 37.740 -34.766 1.00 58.44 101 SER A O 1
ATOM 798 N N . SER A 1 102 ? 3.188 36.778 -33.998 1.00 57.62 102 SER A N 1
ATOM 799 C CA . SER A 1 102 ? 4.041 37.135 -35.126 1.00 57.62 102 SER A CA 1
ATOM 800 C C . SER A 1 102 ? 3.678 36.215 -36.293 1.00 57.62 102 SER A C 1
ATOM 802 O O . SER A 1 102 ? 4.191 35.103 -36.420 1.00 57.62 102 SER A O 1
ATOM 804 N N . GLN A 1 103 ? 2.719 36.640 -37.114 1.00 57.59 103 GLN A N 1
ATOM 805 C CA . GLN A 1 103 ? 2.566 36.093 -38.455 1.00 57.59 103 GLN A CA 1
ATOM 806 C C . GLN A 1 103 ? 3.680 36.693 -39.310 1.00 57.59 103 GLN A C 1
ATOM 808 O O . GLN A 1 103 ? 3.687 37.888 -39.605 1.00 57.59 103 GLN A O 1
ATOM 813 N N . SER A 1 104 ? 4.641 35.838 -39.652 1.00 52.09 104 SER A N 1
ATOM 814 C CA . SER A 1 104 ? 5.676 36.102 -40.646 1.00 52.09 104 SER A CA 1
ATOM 815 C C . SER A 1 104 ? 5.021 36.456 -41.983 1.00 52.09 104 SER A C 1
ATOM 817 O O . SER A 1 104 ? 4.108 35.757 -42.424 1.00 52.09 104 SER A O 1
ATOM 819 N N . LYS A 1 105 ? 5.508 37.513 -42.633 1.00 47.53 105 LYS A N 1
ATOM 820 C CA . LYS A 1 105 ? 5.243 37.805 -44.044 1.00 47.53 105 LYS A CA 1
ATOM 821 C C . LYS A 1 105 ? 6.532 37.669 -44.837 1.00 47.53 105 LYS A C 1
ATOM 823 O O . LYS A 1 105 ? 7.585 38.027 -44.268 1.00 47.53 105 LYS A O 1
#